Protein AF-A0A1Q7ENC3-F1 (afdb_monomer_lite)

Radius of gyration: 15.77 Å; chains: 1; bounding box: 41×45×53 Å

Structure (mmCIF, N/CA/C/O backbone):
data_AF-A0A1Q7ENC3-F1
#
_entry.id   AF-A0A1Q7ENC3-F1
#
loop_
_atom_site.group_PDB
_atom_site.id
_atom_site.type_symbol
_atom_site.label_atom_id
_atom_site.label_alt_id
_atom_site.label_comp_id
_atom_site.label_asym_id
_atom_site.label_entity_id
_atom_site.label_seq_id
_atom_site.pdbx_PDB_ins_code
_atom_site.Cartn_x
_atom_site.Cartn_y
_atom_site.Cartn_z
_atom_site.occupancy
_atom_site.B_iso_or_equiv
_atom_site.auth_seq_id
_atom_site.auth_comp_id
_atom_site.auth_asym_id
_atom_site.auth_atom_id
_atom_site.pdbx_PDB_model_num
ATOM 1 N N . MET A 1 1 ? -6.955 -28.153 -4.955 1.00 31.92 1 MET A N 1
ATOM 2 C CA . MET A 1 1 ? -7.726 -27.232 -5.812 1.00 31.92 1 MET A CA 1
ATOM 3 C C . MET A 1 1 ? -8.396 -26.244 -4.871 1.00 31.92 1 MET A C 1
ATOM 5 O O . MET A 1 1 ? -9.436 -26.569 -4.318 1.00 31.92 1 MET A O 1
ATOM 9 N N . ALA A 1 2 ? -7.714 -25.143 -4.538 1.00 32.09 2 ALA A N 1
ATOM 10 C CA . ALA A 1 2 ? -8.310 -24.109 -3.693 1.00 32.09 2 ALA A CA 1
ATOM 11 C C . ALA A 1 2 ? -9.467 -23.468 -4.481 1.00 32.09 2 ALA A C 1
ATOM 13 O O . ALA A 1 2 ? -9.313 -23.268 -5.690 1.00 32.09 2 ALA A O 1
ATOM 14 N N . PRO A 1 3 ? -10.639 -23.250 -3.867 1.00 38.59 3 PRO A N 1
ATOM 15 C CA . PRO A 1 3 ? -11.790 -22.732 -4.585 1.00 38.59 3 PRO A CA 1
ATOM 16 C C . PRO A 1 3 ? -11.480 -21.312 -5.065 1.00 38.59 3 PRO A C 1
ATOM 18 O O . PRO A 1 3 ? -10.883 -20.518 -4.344 1.00 38.59 3 PRO A O 1
ATOM 21 N N . ALA A 1 4 ? -11.898 -20.993 -6.288 1.00 37.81 4 ALA A N 1
ATOM 22 C CA . ALA A 1 4 ? -11.696 -19.691 -6.925 1.00 37.81 4 ALA A CA 1
ATOM 23 C C . ALA A 1 4 ? -12.297 -18.497 -6.140 1.00 37.81 4 ALA A C 1
ATOM 25 O O . ALA A 1 4 ? -12.016 -17.350 -6.478 1.00 37.81 4 ALA A O 1
ATOM 26 N N . ASP A 1 5 ? -13.062 -18.757 -5.073 1.00 40.84 5 ASP A N 1
ATOM 27 C CA . ASP A 1 5 ? -13.553 -17.759 -4.115 1.00 40.84 5 ASP A CA 1
ATOM 28 C C . ASP A 1 5 ? -12.445 -17.114 -3.261 1.00 40.84 5 ASP A C 1
ATOM 30 O O . ASP A 1 5 ? -12.633 -16.004 -2.770 1.00 40.84 5 ASP A O 1
ATOM 34 N N . ASP A 1 6 ? -11.275 -17.746 -3.109 1.00 48.06 6 ASP A N 1
ATOM 35 C CA . ASP A 1 6 ? -10.195 -17.227 -2.246 1.00 48.06 6 ASP A CA 1
ATOM 36 C C . ASP A 1 6 ? -9.464 -16.007 -2.849 1.00 48.06 6 ASP A C 1
ATOM 38 O O . ASP A 1 6 ? -8.816 -15.236 -2.143 1.00 48.06 6 ASP A O 1
ATOM 42 N N . LEU A 1 7 ? -9.603 -15.796 -4.165 1.00 49.31 7 LEU A N 1
ATOM 43 C CA . LEU A 1 7 ? -9.051 -14.646 -4.894 1.00 49.31 7 LEU A CA 1
ATOM 44 C C . LEU A 1 7 ? -10.074 -13.519 -5.106 1.00 49.31 7 LEU A C 1
ATOM 46 O O . LEU A 1 7 ? -9.680 -12.402 -5.459 1.00 49.31 7 LEU A O 1
ATOM 50 N N . ALA A 1 8 ? -11.369 -13.779 -4.872 1.00 49.41 8 ALA A N 1
ATOM 51 C CA . ALA A 1 8 ? -12.438 -12.780 -4.912 1.00 49.41 8 ALA A CA 1
ATOM 52 C C . ALA A 1 8 ? -12.426 -11.964 -3.612 1.00 49.41 8 ALA A C 1
ATOM 54 O O . ALA A 1 8 ? -13.310 -12.020 -2.757 1.00 49.41 8 ALA A O 1
ATOM 55 N N . HIS A 1 9 ? -11.340 -11.223 -3.443 1.00 66.62 9 HIS A N 1
ATOM 56 C CA . HIS A 1 9 ? -11.069 -10.427 -2.270 1.00 66.62 9 HIS A CA 1
ATOM 57 C C . HIS A 1 9 ? -12.111 -9.328 -2.110 1.00 66.62 9 HIS A C 1
ATOM 59 O O . HIS A 1 9 ? -12.182 -8.405 -2.927 1.00 66.62 9 HIS A O 1
ATOM 65 N N . ARG A 1 10 ? -12.894 -9.410 -1.029 1.00 85.81 10 ARG A N 1
ATOM 66 C CA . ARG A 1 10 ? -13.875 -8.380 -0.686 1.00 85.81 10 ARG A CA 1
ATOM 67 C C . ARG A 1 10 ? -13.180 -7.016 -0.580 1.00 85.81 10 ARG A C 1
ATOM 69 O O . ARG A 1 10 ? -12.175 -6.928 0.142 1.00 85.81 10 ARG A O 1
ATOM 76 N N . PRO A 1 11 ? -13.676 -5.970 -1.266 1.00 90.69 11 PRO A N 1
ATOM 77 C CA . PRO A 1 11 ? -13.024 -4.664 -1.285 1.00 90.69 11 PRO A CA 1
ATOM 78 C C . PRO A 1 11 ? -12.782 -4.081 0.107 1.00 90.69 11 PRO A C 1
ATOM 80 O O . PRO A 1 11 ? -11.712 -3.553 0.389 1.00 90.69 11 PRO A O 1
ATOM 83 N N . GLU A 1 12 ? -13.726 -4.250 1.027 1.00 90.31 12 GLU A N 1
ATOM 84 C CA . GLU A 1 12 ? -13.616 -3.765 2.400 1.00 90.31 12 GLU A CA 1
ATOM 85 C C . GLU A 1 12 ? -12.558 -4.503 3.238 1.00 90.31 12 GLU A C 1
ATOM 87 O O . GLU A 1 12 ? -12.090 -3.975 4.245 1.00 90.31 12 GLU A O 1
ATOM 92 N N . GLN A 1 13 ? -12.157 -5.708 2.824 1.00 93.69 13 GLN A N 1
ATOM 93 C CA . GLN A 1 13 ? -11.149 -6.520 3.510 1.00 93.69 13 GLN A CA 1
ATOM 94 C C . GLN A 1 13 ? -9.740 -6.348 2.928 1.00 93.69 13 GLN A C 1
ATOM 96 O O . GLN A 1 13 ? -8.798 -6.974 3.420 1.00 93.69 13 GLN A O 1
ATOM 101 N N . THR A 1 14 ? -9.579 -5.506 1.905 1.00 94.06 14 THR A N 1
ATOM 102 C CA . THR A 1 14 ? -8.360 -5.433 1.094 1.00 94.06 14 THR A CA 1
ATOM 103 C C . THR A 1 14 ? -7.917 -3.993 0.905 1.00 94.06 14 THR A C 1
ATOM 105 O O . THR A 1 14 ? -8.626 -3.203 0.293 1.00 94.06 14 THR A O 1
ATOM 108 N N . LEU A 1 15 ? -6.722 -3.656 1.390 1.00 95.19 15 LEU A N 1
ATOM 109 C CA . LEU A 1 15 ? -6.096 -2.365 1.112 1.00 95.19 15 LEU A CA 1
ATOM 110 C C . LEU A 1 15 ? -5.201 -2.479 -0.119 1.00 95.19 15 LEU A C 1
ATOM 112 O O . LEU A 1 15 ? -4.250 -3.260 -0.108 1.00 95.19 15 LEU A O 1
ATOM 116 N N . LEU A 1 16 ? -5.470 -1.680 -1.149 1.00 95.88 16 LEU A N 1
ATOM 117 C CA . LEU A 1 16 ? -4.575 -1.571 -2.296 1.00 95.88 16 LEU A CA 1
ATOM 118 C C . LEU A 1 16 ? -3.478 -0.550 -2.011 1.00 95.88 16 LEU A C 1
ATOM 120 O O . LEU A 1 16 ? -3.747 0.575 -1.585 1.00 95.88 16 LEU A O 1
ATOM 124 N N . ILE A 1 17 ? -2.243 -0.939 -2.294 1.00 96.25 17 ILE A N 1
ATOM 125 C CA . ILE A 1 17 ? -1.063 -0.091 -2.205 1.00 96.25 17 ILE A CA 1
ATOM 126 C C . ILE A 1 17 ? -0.538 0.133 -3.617 1.00 96.25 17 ILE A C 1
ATOM 128 O O . ILE A 1 17 ? -0.182 -0.815 -4.310 1.00 96.25 17 ILE A O 1
ATOM 132 N N . THR A 1 18 ? -0.468 1.389 -4.039 1.00 95.88 18 THR A N 1
ATOM 133 C CA . THR A 1 18 ? 0.284 1.796 -5.229 1.00 95.88 18 THR A CA 1
ATOM 134 C C . THR A 1 18 ? 1.530 2.556 -4.803 1.00 95.88 18 THR A C 1
ATOM 136 O O . THR A 1 18 ? 1.613 3.085 -3.693 1.00 95.88 18 THR A O 1
ATOM 139 N N . GLU A 1 19 ? 2.508 2.651 -5.693 1.00 95.56 19 GLU A N 1
ATOM 140 C CA . GLU A 1 19 ? 3.800 3.245 -5.363 1.00 95.56 19 GLU A CA 1
ATOM 141 C C . GLU A 1 19 ? 4.142 4.395 -6.296 1.00 95.56 19 GLU A C 1
ATOM 143 O O . GLU A 1 19 ? 4.016 4.296 -7.516 1.00 95.56 19 GLU A O 1
ATOM 148 N N . LEU A 1 20 ? 4.648 5.473 -5.704 1.00 94.19 20 LEU A N 1
ATOM 149 C CA . LEU A 1 20 ? 5.333 6.537 -6.413 1.00 94.19 20 LEU A CA 1
ATOM 150 C C . LEU A 1 20 ? 6.819 6.472 -6.050 1.00 94.19 20 LEU A C 1
ATOM 152 O O . LEU A 1 20 ? 7.169 6.556 -4.876 1.00 94.19 20 LEU A O 1
ATOM 156 N N . GLY A 1 21 ? 7.693 6.351 -7.051 1.00 92.00 21 GLY A N 1
ATOM 157 C CA . GLY A 1 21 ? 9.150 6.276 -6.859 1.00 92.00 21 GLY A CA 1
ATOM 158 C C . GLY A 1 21 ? 9.753 4.874 -6.993 1.00 92.00 21 GLY A C 1
ATOM 159 O O . GLY A 1 21 ? 10.974 4.746 -6.949 1.00 92.00 21 GLY A O 1
ATOM 160 N N . ASN A 1 22 ? 8.939 3.836 -7.209 1.00 93.06 22 ASN A N 1
ATOM 161 C CA . ASN A 1 22 ? 9.437 2.516 -7.591 1.00 93.06 22 ASN A CA 1
ATOM 162 C C . ASN A 1 22 ? 9.803 2.510 -9.085 1.00 93.06 22 ASN A C 1
ATOM 164 O O . ASN A 1 22 ? 8.915 2.660 -9.923 1.00 93.06 22 ASN A O 1
ATOM 168 N N . PRO A 1 23 ? 11.084 2.312 -9.449 1.00 90.31 23 PRO A N 1
ATOM 169 C CA . PRO A 1 23 ? 11.529 2.373 -10.841 1.00 90.31 23 PRO A CA 1
ATOM 170 C C . PRO A 1 23 ? 11.018 1.208 -11.701 1.00 90.31 23 PRO A C 1
ATOM 172 O O . PRO A 1 23 ? 11.184 1.236 -12.917 1.00 90.31 23 PRO A O 1
ATOM 175 N N . ARG A 1 24 ? 10.430 0.175 -11.088 1.00 91.06 24 ARG A N 1
ATOM 176 C CA . ARG A 1 24 ? 9.848 -0.983 -11.774 1.00 91.06 24 ARG A CA 1
ATOM 177 C C . ARG A 1 24 ? 8.325 -0.979 -11.801 1.00 91.06 24 ARG A C 1
ATOM 179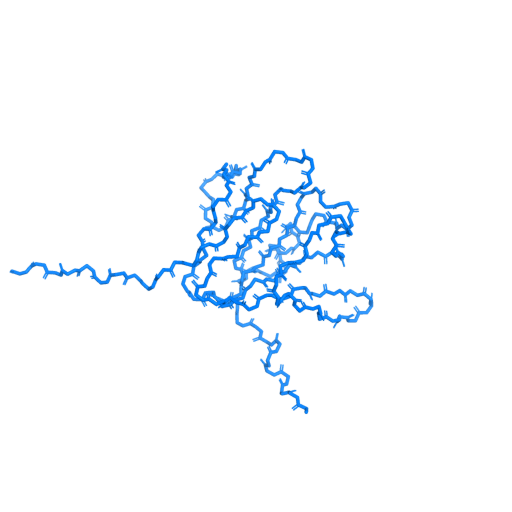 O O . ARG A 1 24 ? 7.741 -2.006 -12.124 1.00 91.06 24 ARG A O 1
ATOM 186 N N . SER A 1 25 ? 7.689 0.133 -11.448 1.00 91.94 25 SER A N 1
ATOM 187 C CA . SER A 1 25 ? 6.237 0.246 -11.488 1.00 91.94 25 SER A CA 1
ATOM 188 C C . SER A 1 25 ? 5.808 1.540 -12.154 1.00 91.94 25 SER A C 1
ATOM 190 O O . SER A 1 25 ? 6.297 2.625 -11.839 1.00 91.94 25 SER A O 1
ATOM 192 N N . TYR A 1 26 ? 4.821 1.432 -13.029 1.00 90.88 26 TYR A N 1
ATOM 193 C CA . TYR A 1 26 ? 4.023 2.555 -13.472 1.00 90.88 26 TYR A CA 1
ATOM 194 C C . TYR A 1 26 ? 3.285 3.194 -12.270 1.00 90.88 26 TYR A C 1
ATOM 196 O O . TYR A 1 26 ? 2.912 2.484 -11.327 1.00 90.88 26 TYR A O 1
ATOM 204 N N . PRO A 1 27 ? 3.066 4.526 -12.256 1.00 91.56 27 PRO A N 1
ATOM 205 C CA . PRO A 1 27 ? 2.288 5.203 -11.216 1.00 91.56 27 PRO A CA 1
ATOM 206 C C . PRO A 1 27 ? 0.791 4.864 -11.331 1.00 91.56 27 PRO A C 1
ATOM 208 O O . PRO A 1 27 ? 0.004 5.561 -11.978 1.00 91.56 27 PRO A O 1
ATOM 211 N N . TRP A 1 28 ? 0.392 3.763 -10.697 1.00 94.50 28 TRP A N 1
ATOM 212 C CA . TRP A 1 28 ? -0.922 3.143 -10.877 1.00 94.50 28 TRP A CA 1
ATOM 213 C C . TRP A 1 28 ? -2.103 3.867 -10.224 1.00 94.50 28 TRP A C 1
ATOM 215 O O . TRP A 1 28 ? -3.240 3.553 -10.576 1.00 94.50 28 TRP A O 1
ATOM 225 N N . LEU A 1 29 ? -1.885 4.838 -9.326 1.00 94.81 29 LEU A N 1
ATOM 226 C CA . LEU A 1 29 ? -2.950 5.410 -8.488 1.00 94.81 29 LEU A CA 1
ATOM 227 C C . LEU A 1 29 ? -4.196 5.817 -9.284 1.00 94.81 29 LEU A C 1
ATOM 229 O O . LEU A 1 29 ? -5.304 5.404 -8.947 1.00 94.81 29 LEU A O 1
ATOM 233 N N . ARG A 1 30 ? -4.030 6.601 -10.357 1.00 93.81 30 ARG A N 1
ATOM 234 C CA . ARG A 1 30 ? -5.169 7.097 -11.149 1.00 93.81 30 ARG A CA 1
ATOM 235 C C . ARG A 1 30 ? -5.993 5.957 -11.753 1.00 93.81 30 ARG A C 1
ATOM 237 O O . ARG A 1 30 ? -7.214 6.056 -11.805 1.00 93.81 30 ARG A O 1
ATOM 244 N N . HIS A 1 31 ? -5.335 4.896 -12.212 1.00 94.06 31 HIS A N 1
ATOM 245 C CA . HIS A 1 31 ? -6.008 3.740 -12.807 1.00 94.06 31 HIS A CA 1
ATOM 246 C C . HIS A 1 31 ? -6.655 2.875 -11.735 1.00 94.06 31 HIS A C 1
ATOM 248 O O . HIS A 1 31 ? -7.803 2.484 -11.902 1.00 94.06 31 HIS A O 1
ATOM 254 N N . ALA A 1 32 ? -5.969 2.637 -10.617 1.00 93.50 32 ALA A N 1
ATOM 255 C CA . ALA A 1 32 ? -6.528 1.891 -9.496 1.00 93.50 32 ALA A CA 1
ATOM 256 C C . ALA A 1 32 ? -7.796 2.577 -8.962 1.00 93.50 32 ALA A C 1
ATOM 258 O O . ALA A 1 32 ? -8.819 1.928 -8.782 1.00 93.50 32 ALA A O 1
ATOM 259 N N . MET A 1 33 ? -7.780 3.905 -8.813 1.00 94.25 33 MET A N 1
ATOM 260 C CA . MET A 1 33 ? -8.965 4.675 -8.418 1.00 94.25 33 MET A CA 1
ATOM 261 C C . MET A 1 33 ? -10.116 4.588 -9.425 1.00 94.25 33 MET A C 1
ATOM 263 O O . MET A 1 33 ? -11.271 4.678 -9.023 1.00 94.25 33 MET A O 1
ATOM 267 N N . PHE A 1 34 ? -9.815 4.461 -10.718 1.00 93.56 34 PHE A N 1
ATOM 268 C CA . PHE A 1 34 ? -10.829 4.405 -11.767 1.00 93.56 34 PHE A CA 1
ATOM 269 C C . PHE A 1 34 ? -11.440 3.005 -11.919 1.00 93.56 34 PHE A C 1
ATOM 271 O O . PHE A 1 34 ? -12.653 2.885 -12.050 1.00 93.56 34 PHE A O 1
ATOM 278 N N . TYR A 1 35 ? -10.614 1.955 -11.896 1.00 92.50 35 TYR A N 1
ATOM 279 C CA . TYR A 1 35 ? -11.050 0.578 -12.151 1.00 92.50 35 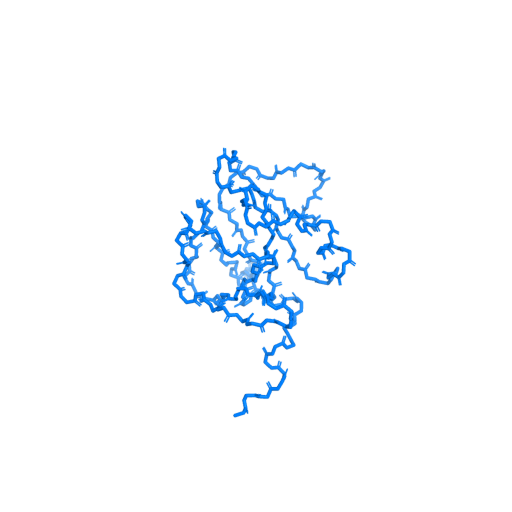TYR A CA 1
ATOM 280 C C . TYR A 1 35 ? -11.443 -0.198 -10.897 1.00 92.50 35 TYR A C 1
ATOM 282 O O . TYR A 1 35 ? -12.182 -1.170 -11.008 1.00 92.50 35 TYR A O 1
ATOM 290 N N . LEU A 1 36 ? -10.943 0.200 -9.725 1.00 92.81 36 LEU A N 1
ATOM 291 C CA . LEU A 1 36 ? -11.177 -0.485 -8.451 1.00 92.81 36 LEU A CA 1
ATOM 292 C C . LEU A 1 36 ? -11.753 0.488 -7.400 1.00 92.81 36 LEU A C 1
ATOM 294 O O . LEU A 1 36 ? -11.219 0.592 -6.288 1.00 92.81 36 LEU A O 1
ATOM 298 N N . PRO A 1 37 ? -12.824 1.239 -7.731 1.00 92.00 37 PRO A N 1
ATOM 299 C CA . PRO A 1 37 ? -13.345 2.317 -6.898 1.00 92.00 37 PRO A CA 1
ATOM 300 C C . PRO A 1 37 ? -14.037 1.837 -5.618 1.00 92.00 37 PRO A C 1
ATOM 302 O O . PRO A 1 37 ? -14.506 2.670 -4.851 1.00 92.00 37 PRO A O 1
ATOM 305 N N . GLU A 1 38 ? -14.110 0.536 -5.334 1.00 92.00 38 GLU A N 1
ATOM 306 C CA . GLU A 1 38 ? -14.644 -0.044 -4.095 1.00 92.00 38 GLU A CA 1
ATOM 307 C C . GLU A 1 38 ? -13.549 -0.314 -3.054 1.00 92.00 38 GLU A C 1
ATOM 309 O O . GLU A 1 38 ? -13.825 -0.283 -1.851 1.00 92.00 38 GLU A O 1
ATOM 314 N N . TYR A 1 39 ? -12.294 -0.451 -3.488 1.00 93.00 39 TYR A N 1
ATOM 315 C CA . TYR A 1 39 ? -11.158 -0.741 -2.617 1.00 93.00 39 TYR A CA 1
ATOM 316 C C . TYR A 1 39 ? -10.595 0.530 -1.962 1.00 93.00 39 TYR A C 1
ATOM 318 O O . TYR A 1 39 ? -10.428 1.551 -2.638 1.00 93.00 39 TYR A O 1
ATOM 326 N N . PRO A 1 40 ? -10.263 0.527 -0.661 1.00 93.44 40 PRO A N 1
ATOM 327 C CA . PRO A 1 40 ? -9.411 1.564 -0.095 1.00 93.44 40 PRO A CA 1
ATOM 328 C C . PRO A 1 40 ? -8.018 1.502 -0.745 1.00 93.44 40 PRO A C 1
ATOM 330 O O . PRO A 1 40 ? -7.403 0.440 -0.812 1.00 93.44 40 PRO A O 1
ATOM 333 N N . ILE A 1 41 ? -7.531 2.647 -1.234 1.00 95.12 41 ILE A N 1
ATOM 334 C CA . ILE A 1 41 ? -6.269 2.757 -1.985 1.00 95.12 41 ILE A CA 1
ATOM 335 C C . ILE A 1 41 ? -5.350 3.741 -1.278 1.00 95.12 41 ILE A C 1
ATOM 337 O O . ILE A 1 41 ? -5.789 4.823 -0.887 1.00 95.12 41 ILE A O 1
ATOM 341 N N . TYR A 1 42 ? -4.086 3.367 -1.122 1.00 95.50 42 TYR A N 1
ATOM 342 C CA . TYR A 1 42 ? -3.027 4.221 -0.602 1.00 95.50 42 TYR A CA 1
ATOM 343 C C . TYR A 1 42 ? -1.896 4.278 -1.626 1.00 95.50 42 TYR A C 1
ATOM 345 O O . TYR A 1 42 ? -1.408 3.244 -2.069 1.00 95.50 42 TYR A O 1
ATOM 353 N N . GLU A 1 43 ? -1.447 5.479 -1.984 1.00 96.38 43 GLU A N 1
ATOM 354 C CA . GLU A 1 43 ? -0.235 5.664 -2.778 1.00 96.38 43 GLU A CA 1
ATOM 355 C C . GLU A 1 43 ? 0.926 6.087 -1.884 1.00 96.38 43 GLU A C 1
ATOM 357 O O . GLU A 1 43 ? 0.910 7.177 -1.303 1.00 96.38 43 GLU A O 1
ATOM 362 N N . LEU A 1 44 ? 1.953 5.246 -1.812 1.00 95.69 44 LEU A N 1
ATOM 363 C CA . LEU A 1 44 ? 3.117 5.441 -0.954 1.00 95.69 44 LEU A CA 1
ATOM 364 C C . LEU A 1 44 ? 4.278 6.011 -1.758 1.00 95.69 44 LEU A C 1
ATOM 366 O O . LEU A 1 44 ? 4.576 5.543 -2.856 1.00 95.69 44 LEU A O 1
ATOM 370 N N . ARG A 1 45 ? 4.949 7.030 -1.215 1.00 94.12 45 ARG A N 1
ATOM 371 C CA . ARG A 1 45 ? 6.240 7.469 -1.753 1.00 94.12 45 ARG A CA 1
ATOM 372 C C . ARG A 1 45 ? 7.332 6.531 -1.275 1.00 94.12 45 ARG A C 1
ATOM 374 O O . ARG A 1 45 ? 7.463 6.326 -0.072 1.00 94.12 45 ARG A O 1
ATOM 381 N N . VAL A 1 46 ? 8.115 6.002 -2.202 1.00 92.81 46 VAL A N 1
ATOM 382 C CA . VAL A 1 46 ? 9.199 5.060 -1.916 1.00 92.81 46 VAL A CA 1
ATOM 383 C C . VAL A 1 46 ? 10.506 5.474 -2.577 1.00 92.81 46 VAL A C 1
ATOM 385 O O . VAL A 1 46 ? 10.561 6.412 -3.378 1.00 92.81 46 VAL A O 1
ATOM 388 N N . GLY A 1 47 ? 11.575 4.754 -2.232 1.00 88.44 47 GLY A N 1
ATOM 389 C CA . GLY A 1 47 ? 12.907 4.997 -2.766 1.00 88.44 47 GLY A CA 1
ATOM 390 C C . GLY A 1 47 ? 13.441 6.364 -2.316 1.00 88.44 47 GLY A C 1
ATOM 391 O O . GLY A 1 47 ? 13.418 6.646 -1.120 1.00 88.44 47 GLY A O 1
ATOM 392 N N . PRO A 1 48 ? 13.930 7.216 -3.235 1.00 87.38 48 PRO A N 1
ATOM 393 C CA . PRO A 1 48 ? 14.552 8.493 -2.884 1.00 87.38 48 PRO A CA 1
ATOM 394 C C . PRO A 1 48 ? 13.546 9.615 -2.577 1.00 87.38 48 PRO A C 1
ATOM 396 O O . PRO A 1 48 ? 13.954 10.736 -2.272 1.00 87.38 48 PRO A O 1
ATOM 399 N N . LEU A 1 49 ? 12.238 9.369 -2.712 1.00 89.31 49 LEU A N 1
ATOM 400 C CA . LEU A 1 49 ? 11.229 10.397 -2.474 1.00 89.31 49 LEU A CA 1
ATOM 401 C C . LEU A 1 49 ? 11.028 10.649 -0.971 1.00 89.31 49 LEU A C 1
ATOM 403 O O . LEU A 1 49 ? 11.054 9.700 -0.189 1.00 89.31 49 LEU A O 1
ATOM 407 N N . PRO A 1 50 ? 10.744 11.901 -0.554 1.00 89.62 50 PRO A N 1
ATOM 408 C CA . PRO A 1 50 ? 10.401 12.189 0.834 1.00 89.62 50 PRO A CA 1
ATOM 409 C C . PRO A 1 50 ? 9.200 11.345 1.293 1.00 89.62 50 PRO A C 1
ATOM 411 O O . PRO A 1 50 ? 8.195 11.325 0.564 1.00 89.62 50 PRO A O 1
ATOM 414 N N . PRO A 1 51 ? 9.267 10.696 2.473 1.00 89.75 51 PRO A N 1
ATOM 415 C CA . PRO A 1 51 ? 8.180 9.872 2.987 1.00 89.75 51 PRO A CA 1
ATOM 416 C C . PRO A 1 51 ? 6.851 10.622 3.056 1.00 89.75 51 PRO A C 1
ATOM 418 O O . PRO A 1 51 ? 6.791 11.811 3.378 1.00 89.75 51 PRO A O 1
ATOM 421 N N . GLY A 1 52 ? 5.776 9.907 2.752 1.00 93.38 52 GLY A N 1
ATOM 422 C CA . GLY A 1 52 ? 4.420 10.421 2.801 1.00 93.38 52 GLY A CA 1
ATOM 423 C C . GLY A 1 52 ? 3.502 9.653 1.866 1.00 93.38 52 GLY A C 1
ATOM 424 O O . GLY A 1 52 ? 3.879 9.249 0.760 1.00 93.38 52 GLY A O 1
ATOM 425 N N . PHE A 1 53 ? 2.261 9.499 2.299 1.00 94.25 53 PHE A N 1
ATOM 426 C CA . PHE A 1 53 ? 1.261 8.725 1.584 1.00 94.25 53 PHE A CA 1
ATOM 427 C C . PHE A 1 53 ? 0.083 9.587 1.153 1.00 94.25 53 PHE A C 1
ATOM 429 O O . PHE A 1 53 ? -0.167 10.665 1.689 1.00 94.25 53 PHE A O 1
ATOM 436 N N . TYR A 1 54 ? -0.645 9.112 0.152 1.00 94.12 54 TYR A N 1
ATOM 437 C CA . TYR A 1 54 ? -1.924 9.679 -0.241 1.00 94.12 54 TYR A CA 1
ATOM 438 C C . TYR A 1 54 ? -3.004 8.614 -0.135 1.00 94.12 54 TYR A C 1
ATOM 440 O O . TYR A 1 54 ? -2.868 7.551 -0.730 1.00 94.12 54 TYR A O 1
ATOM 448 N N . ALA A 1 55 ? -4.071 8.904 0.602 1.00 92.69 55 ALA A N 1
ATOM 449 C CA . ALA A 1 55 ? -5.231 8.031 0.738 1.00 92.69 55 ALA A CA 1
ATOM 450 C C . ALA A 1 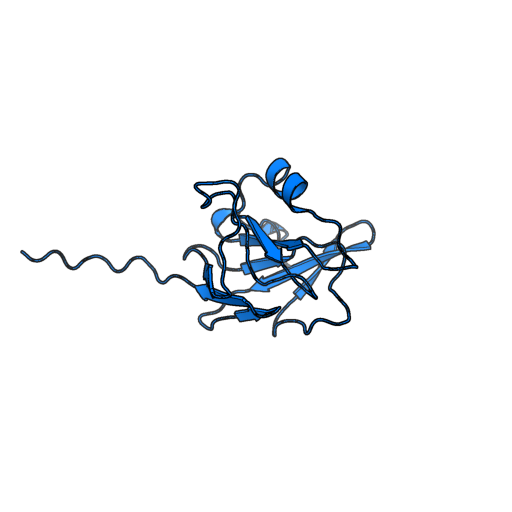55 ? -6.466 8.790 0.226 1.00 92.69 55 ALA A C 1
ATOM 452 O O . ALA A 1 55 ? -7.079 9.525 1.002 1.00 92.69 55 ALA A O 1
ATOM 453 N N . PRO A 1 56 ? -6.846 8.658 -1.061 1.00 88.81 56 PRO A N 1
ATOM 454 C CA . PRO A 1 56 ? -7.845 9.524 -1.694 1.00 88.81 56 PRO A CA 1
ATOM 455 C C . PRO A 1 56 ? -9.189 9.572 -0.960 1.00 88.81 56 PRO A C 1
ATOM 457 O O . PRO A 1 56 ? -9.823 10.617 -0.912 1.00 88.81 56 PRO A O 1
ATOM 460 N N . ARG A 1 57 ? -9.612 8.456 -0.350 1.00 86.00 57 ARG A N 1
ATOM 461 C CA . ARG A 1 57 ? -10.883 8.373 0.394 1.00 86.00 57 ARG A CA 1
ATOM 462 C C . ARG A 1 57 ? -10.880 9.096 1.733 1.00 86.00 57 ARG A C 1
ATOM 464 O O . ARG A 1 57 ? -11.944 9.433 2.235 1.00 86.00 57 ARG A O 1
ATOM 471 N N . LEU A 1 58 ? -9.706 9.261 2.332 1.00 82.31 58 LEU A N 1
ATOM 472 C CA . LEU A 1 58 ? -9.538 9.935 3.620 1.00 82.31 58 LEU A CA 1
ATOM 473 C C . LEU A 1 58 ? -9.085 11.386 3.444 1.00 82.31 58 LEU A C 1
ATOM 475 O O . LEU A 1 58 ? -9.093 12.165 4.394 1.00 82.31 58 LEU A O 1
ATOM 479 N N . ALA A 1 59 ? -8.654 11.743 2.237 1.00 78.88 59 ALA A N 1
ATOM 480 C CA . ALA A 1 59 ? -8.071 13.031 1.950 1.00 78.88 59 ALA A CA 1
ATOM 481 C C . ALA A 1 59 ? -9.151 14.118 1.872 1.00 78.88 59 ALA A C 1
ATOM 483 O O . ALA A 1 59 ? -10.045 14.077 1.031 1.00 78.88 59 ALA A O 1
ATOM 484 N N . THR A 1 60 ? -9.032 15.133 2.726 1.00 75.06 60 THR A N 1
ATOM 485 C CA . THR A 1 60 ? -9.859 16.351 2.671 1.00 75.06 60 THR A CA 1
ATOM 486 C C . THR A 1 60 ? -9.334 17.370 1.655 1.00 75.06 60 THR A C 1
ATOM 488 O O . THR A 1 60 ? -10.052 18.287 1.264 1.00 75.06 60 THR A O 1
ATOM 491 N N . ALA A 1 61 ? -8.090 17.198 1.204 1.00 75.38 61 ALA A N 1
ATOM 492 C CA . ALA A 1 61 ? -7.433 17.989 0.171 1.00 75.38 61 ALA A CA 1
ATOM 493 C C . ALA A 1 61 ? -6.568 17.082 -0.717 1.00 75.38 61 ALA A C 1
ATOM 495 O O . ALA A 1 61 ? -6.195 15.981 -0.321 1.00 75.38 61 ALA A O 1
ATOM 496 N N . MET A 1 62 ? -6.183 17.550 -1.906 1.00 78.38 62 MET A N 1
ATOM 497 C CA . MET A 1 62 ? -5.255 16.832 -2.798 1.00 78.38 62 MET A CA 1
ATOM 498 C C . MET A 1 62 ? -3.790 16.925 -2.324 1.00 78.38 62 MET A C 1
ATOM 500 O O . MET A 1 62 ? -2.879 17.167 -3.113 1.00 78.38 62 MET A O 1
ATOM 504 N N . SER A 1 63 ? -3.555 16.775 -1.022 1.00 81.62 63 SER A N 1
ATOM 505 C CA . SER A 1 63 ? -2.237 16.791 -0.395 1.00 81.62 63 SER A CA 1
ATOM 506 C C . SER A 1 63 ? -1.903 15.423 0.191 1.00 81.62 63 SER A C 1
ATOM 508 O O . SER A 1 63 ? -2.775 14.650 0.582 1.00 81.62 63 SER A O 1
ATOM 510 N N . ARG A 1 64 ? -0.606 15.111 0.233 1.00 87.69 64 ARG A N 1
ATOM 511 C CA . ARG A 1 64 ? -0.110 13.904 0.898 1.00 87.69 64 ARG A CA 1
ATOM 512 C C . ARG A 1 64 ? -0.075 14.111 2.400 1.00 87.69 64 ARG A C 1
ATOM 514 O O . ARG A 1 64 ? 0.349 15.171 2.860 1.00 87.69 64 ARG A O 1
ATOM 521 N N . THR A 1 65 ? -0.437 13.072 3.137 1.00 87.44 65 THR A N 1
ATOM 522 C CA . THR A 1 65 ? -0.220 13.007 4.577 1.00 87.44 65 THR A CA 1
ATOM 523 C C . THR A 1 65 ? 1.270 12.765 4.829 1.00 87.44 65 THR A C 1
ATOM 525 O O . THR A 1 65 ? 1.818 11.776 4.325 1.00 87.44 65 THR A O 1
ATOM 528 N N . PRO A 1 66 ? 1.959 13.661 5.559 1.00 84.69 66 PRO A N 1
ATOM 529 C CA . PRO A 1 66 ? 3.328 13.418 5.986 1.00 84.69 66 PRO A CA 1
ATOM 530 C C . PRO A 1 66 ? 3.357 12.336 7.071 1.00 84.69 66 PRO A C 1
ATOM 532 O O . PRO A 1 66 ? 2.431 12.223 7.871 1.00 84.69 66 PRO A O 1
ATOM 535 N N . GLY A 1 67 ? 4.449 11.577 7.124 1.00 83.38 67 GLY A N 1
ATOM 536 C CA . GLY A 1 67 ? 4.654 10.537 8.129 1.00 83.38 67 GLY A CA 1
ATOM 537 C C . GLY A 1 67 ? 4.743 9.132 7.543 1.00 83.38 67 GLY A C 1
ATOM 538 O O . GLY A 1 67 ? 4.610 8.920 6.337 1.00 83.38 67 GLY A O 1
ATOM 539 N N . ALA A 1 68 ? 5.022 8.193 8.440 1.00 87.75 68 ALA A N 1
ATOM 540 C CA . ALA A 1 68 ? 5.321 6.798 8.138 1.00 87.75 68 ALA A CA 1
ATOM 541 C C . ALA A 1 68 ? 4.305 5.820 8.750 1.00 87.75 68 ALA A C 1
ATOM 543 O O . ALA A 1 68 ? 4.218 4.679 8.312 1.00 87.75 68 ALA A O 1
ATOM 544 N N . GLU A 1 69 ? 3.527 6.240 9.748 1.00 93.38 69 GLU A N 1
ATOM 545 C CA . GLU A 1 69 ? 2.516 5.383 10.366 1.00 93.38 69 GLU A CA 1
ATOM 546 C C . GLU A 1 69 ? 1.212 5.436 9.566 1.00 93.38 69 GLU A C 1
ATOM 548 O O . GLU A 1 69 ? 0.673 6.511 9.290 1.00 93.38 69 GLU A O 1
ATOM 553 N N . ILE A 1 70 ? 0.725 4.265 9.166 1.00 93.62 70 ILE A N 1
ATOM 554 C CA . ILE A 1 70 ? -0.496 4.100 8.386 1.00 93.62 70 ILE A CA 1
ATOM 555 C C . ILE A 1 70 ? -1.473 3.270 9.205 1.00 93.62 70 ILE A C 1
ATOM 557 O O . ILE A 1 70 ? -1.274 2.073 9.415 1.00 93.62 70 ILE A O 1
ATOM 561 N N . HIS A 1 71 ? -2.560 3.914 9.617 1.00 91.81 71 HIS A N 1
ATOM 562 C CA . HIS A 1 71 ? -3.693 3.244 10.234 1.00 91.81 71 HIS A CA 1
ATOM 563 C C . HIS A 1 71 ? -4.495 2.496 9.176 1.00 91.81 71 HIS A C 1
ATOM 565 O O . HIS A 1 71 ? -5.017 3.085 8.223 1.00 91.81 71 HIS A O 1
ATOM 571 N N . VAL A 1 72 ? -4.547 1.180 9.336 1.00 91.81 72 VAL A N 1
ATOM 572 C CA . VAL A 1 72 ? -5.268 0.270 8.460 1.00 91.81 72 VAL A CA 1
ATOM 573 C C . VAL A 1 72 ? -6.648 0.012 9.067 1.00 91.81 72 VAL A C 1
ATOM 575 O O . VAL A 1 72 ? -6.714 -0.496 10.191 1.00 91.81 72 VAL A O 1
ATOM 578 N N . PRO A 1 73 ? -7.747 0.294 8.337 1.00 88.12 73 PRO A N 1
ATOM 579 C CA . PRO A 1 73 ? -9.095 0.102 8.859 1.00 88.12 73 PRO A 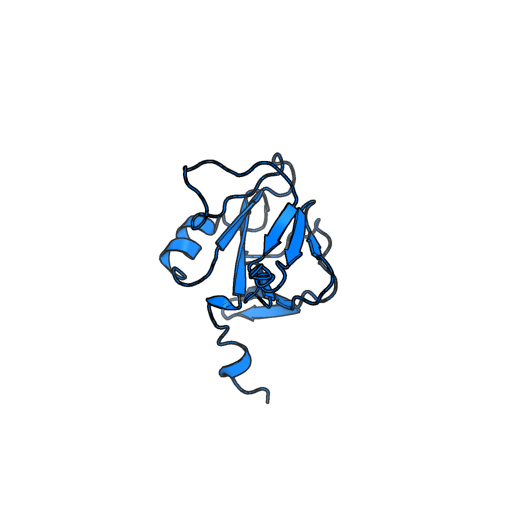CA 1
ATOM 580 C C . PRO A 1 73 ? -9.323 -1.321 9.376 1.00 88.12 73 PRO A C 1
ATOM 582 O O . PRO A 1 73 ? -8.928 -2.292 8.733 1.00 88.12 73 PRO A O 1
ATOM 585 N N . ALA A 1 74 ? -10.027 -1.457 10.502 1.00 88.94 74 ALA A N 1
ATOM 586 C CA . ALA A 1 74 ? -10.241 -2.743 11.175 1.00 88.94 74 ALA A CA 1
ATOM 587 C C . ALA A 1 74 ? -10.748 -3.896 10.271 1.00 88.94 74 ALA A C 1
ATOM 589 O O . ALA A 1 74 ? -10.279 -5.026 10.458 1.00 88.94 74 ALA A O 1
ATOM 590 N N . PRO A 1 75 ? -11.655 -3.670 9.290 1.00 90.31 75 PRO A N 1
ATOM 591 C CA . PRO A 1 75 ? -12.131 -4.729 8.396 1.00 90.31 75 PRO A CA 1
ATOM 592 C C . PRO A 1 75 ? -11.062 -5.279 7.449 1.00 90.31 75 PRO A C 1
ATOM 594 O O . PRO A 1 75 ? -11.208 -6.406 6.977 1.00 90.31 75 PRO A O 1
ATOM 597 N N . VAL A 1 76 ? -9.999 -4.512 7.184 1.00 92.62 76 VAL A N 1
ATOM 598 C CA . VAL A 1 76 ? -8.918 -4.917 6.289 1.00 92.62 76 VAL A CA 1
ATOM 599 C C . VAL A 1 76 ? -8.133 -6.061 6.919 1.00 92.62 76 VAL A C 1
ATOM 601 O O . VAL A 1 76 ? -7.689 -6.003 8.067 1.00 92.62 76 VAL A O 1
ATOM 604 N N . GLN A 1 77 ? -7.955 -7.112 6.127 1.00 92.94 77 GLN A N 1
ATOM 605 C CA . GLN A 1 77 ? -7.275 -8.347 6.502 1.00 92.94 77 GLN A CA 1
ATOM 606 C C . GLN A 1 77 ? -6.053 -8.621 5.634 1.00 92.94 77 GLN A C 1
ATOM 608 O O . GLN A 1 77 ? -5.336 -9.577 5.903 1.00 92.94 77 GLN A O 1
ATOM 613 N N . ARG A 1 78 ? -5.814 -7.825 4.590 1.00 93.88 78 ARG A N 1
ATOM 614 C CA . ARG A 1 78 ? -4.653 -7.980 3.716 1.00 93.88 78 ARG A CA 1
ATOM 615 C C . ARG A 1 78 ? -4.264 -6.672 3.044 1.00 93.88 78 ARG A C 1
ATOM 617 O O . ARG A 1 78 ? -5.118 -5.826 2.767 1.00 93.88 78 ARG A O 1
ATOM 624 N N . LEU A 1 79 ? -2.975 -6.550 2.768 1.00 96.06 79 LEU A N 1
ATOM 625 C CA . LEU A 1 79 ? -2.409 -5.529 1.898 1.00 96.06 79 LEU A CA 1
ATOM 626 C C . LEU A 1 79 ? -2.147 -6.157 0.534 1.00 96.06 79 LEU A C 1
ATOM 628 O O . LEU A 1 79 ? -1.671 -7.288 0.460 1.00 96.06 79 LEU A O 1
ATOM 632 N N . VAL A 1 80 ? -2.450 -5.434 -0.536 1.00 95.69 80 VAL A N 1
ATOM 633 C CA . VAL A 1 80 ? -2.156 -5.866 -1.902 1.00 95.69 80 VAL A CA 1
ATOM 634 C C . VAL A 1 80 ? -1.401 -4.758 -2.607 1.00 95.69 80 VAL A C 1
ATOM 636 O O . VAL A 1 80 ? -1.946 -3.676 -2.824 1.00 95.69 80 VAL A O 1
ATOM 639 N N . TRP A 1 81 ? -0.157 -5.024 -2.987 1.00 95.62 81 TRP A N 1
ATOM 640 C CA . TRP A 1 81 ? 0.600 -4.106 -3.825 1.00 95.62 81 TRP A CA 1
ATOM 641 C C . TRP A 1 81 ? 0.174 -4.268 -5.277 1.00 95.62 81 TRP A C 1
ATOM 643 O O . TRP A 1 81 ? 0.340 -5.326 -5.888 1.00 95.62 81 TRP A O 1
ATOM 653 N N . PHE A 1 82 ? -0.365 -3.182 -5.814 1.00 93.69 82 PHE A N 1
ATOM 654 C CA . PHE A 1 82 ? -0.755 -3.031 -7.202 1.00 93.69 82 PHE A CA 1
ATOM 655 C C . PHE A 1 82 ? 0.363 -2.285 -7.943 1.00 93.69 82 PHE A C 1
ATOM 657 O O . PHE A 1 82 ? 0.319 -1.068 -8.142 1.00 93.69 82 PHE A O 1
ATOM 664 N N . VAL A 1 83 ? 1.412 -3.040 -8.269 1.00 93.06 83 VAL A N 1
ATOM 665 C CA . VAL A 1 83 ? 2.644 -2.590 -8.930 1.00 93.06 83 VAL A CA 1
ATOM 666 C C . VAL A 1 83 ? 3.001 -3.562 -10.048 1.00 93.06 83 VAL A C 1
ATOM 668 O O . VAL A 1 83 ? 2.637 -4.732 -9.967 1.00 93.06 83 VAL A O 1
ATOM 671 N N . ASP A 1 84 ? 3.731 -3.114 -11.072 1.00 91.19 84 ASP A N 1
ATOM 672 C CA . ASP A 1 84 ? 4.112 -4.018 -12.172 1.00 91.19 84 ASP A CA 1
ATOM 673 C C . ASP A 1 84 ? 5.084 -5.094 -11.688 1.00 91.19 84 ASP A C 1
ATOM 675 O O . ASP A 1 84 ? 4.868 -6.288 -11.899 1.00 91.19 84 ASP A O 1
ATOM 679 N N . HIS A 1 85 ? 6.130 -4.673 -10.971 1.00 90.06 85 HIS A N 1
ATOM 680 C CA . HIS A 1 85 ? 7.078 -5.577 -10.340 1.00 90.06 85 HIS A CA 1
ATOM 681 C C . HIS A 1 85 ? 7.555 -5.053 -8.989 1.00 90.06 85 HIS A C 1
ATOM 683 O O . HIS A 1 85 ? 7.731 -3.847 -8.778 1.00 90.06 85 HIS A O 1
ATOM 689 N N . TRP A 1 86 ? 7.854 -5.991 -8.090 1.00 90.69 86 TRP A N 1
ATOM 690 C CA . TRP A 1 86 ? 8.525 -5.676 -6.841 1.00 90.69 86 TRP A CA 1
ATOM 691 C C . TRP A 1 86 ? 9.896 -5.046 -7.112 1.00 90.69 86 TRP A C 1
ATOM 693 O O . TRP A 1 86 ? 10.668 -5.507 -7.965 1.00 90.69 86 TRP A O 1
ATOM 703 N N . SER A 1 87 ? 10.212 -3.990 -6.366 1.00 85.62 87 SER A N 1
ATOM 704 C CA . SER A 1 87 ? 11.513 -3.330 -6.447 1.00 85.62 87 SER A CA 1
ATOM 705 C C . SER A 1 87 ? 12.630 -4.294 -6.001 1.00 85.62 87 SER A C 1
ATOM 707 O O . SER A 1 87 ? 12.558 -4.851 -4.907 1.00 85.62 87 SER A O 1
ATOM 709 N N . PRO A 1 88 ? 13.700 -4.489 -6.796 1.00 80.12 88 PRO A N 1
ATOM 710 C CA . PRO A 1 88 ? 14.770 -5.446 -6.487 1.00 80.12 88 PRO A CA 1
ATOM 711 C C . PRO A 1 88 ? 15.661 -4.993 -5.327 1.00 80.12 88 PRO A C 1
ATOM 713 O O . PRO A 1 88 ? 16.405 -5.794 -4.776 1.00 80.12 88 PRO A O 1
ATOM 716 N N . VAL A 1 89 ? 15.620 -3.704 -4.992 1.00 82.50 89 VAL A N 1
ATOM 717 C CA . VAL A 1 89 ? 16.412 -3.092 -3.917 1.00 82.50 89 VAL A CA 1
ATOM 718 C C . VAL A 1 89 ? 15.609 -2.953 -2.623 1.00 82.50 89 VAL A C 1
ATOM 720 O O . VAL A 1 89 ? 16.085 -2.356 -1.662 1.00 82.50 89 VAL A O 1
ATOM 723 N N . SER A 1 90 ? 14.377 -3.463 -2.604 1.00 83.94 90 SER A N 1
ATOM 724 C CA . SER A 1 90 ? 13.465 -3.374 -1.470 1.00 83.94 90 SER A CA 1
ATOM 725 C C . SER A 1 90 ? 13.263 -4.753 -0.859 1.00 83.94 90 SER A C 1
ATOM 727 O O . SER A 1 90 ? 12.870 -5.697 -1.547 1.00 83.94 90 SER A O 1
ATOM 729 N N . GLU A 1 91 ? 13.494 -4.860 0.446 1.00 86.31 91 GLU A N 1
ATOM 730 C CA . GLU A 1 91 ? 13.215 -6.083 1.192 1.00 86.31 91 GLU A CA 1
ATOM 731 C C . GLU A 1 91 ? 11.712 -6.402 1.156 1.00 86.31 91 GLU A C 1
ATOM 733 O O . GLU A 1 91 ? 10.864 -5.513 1.294 1.00 86.31 91 GLU A O 1
ATOM 738 N N . ARG A 1 92 ? 11.381 -7.676 0.922 1.00 89.00 92 ARG A N 1
ATOM 739 C CA . ARG A 1 92 ? 9.996 -8.156 0.931 1.00 89.00 92 ARG A CA 1
ATOM 740 C C . ARG A 1 92 ? 9.541 -8.340 2.383 1.00 89.00 92 ARG A C 1
ATOM 742 O O . ARG A 1 92 ? 10.256 -8.999 3.137 1.00 89.00 92 ARG A O 1
ATOM 749 N N . PRO A 1 93 ? 8.364 -7.824 2.780 1.00 90.81 93 PRO A N 1
ATOM 750 C CA . PRO A 1 93 ? 7.778 -8.148 4.072 1.00 90.81 93 PRO A CA 1
ATOM 751 C C . PRO A 1 93 ? 7.656 -9.662 4.257 1.00 90.81 93 PRO A C 1
ATOM 753 O O . PRO A 1 93 ? 7.353 -10.397 3.313 1.00 90.81 93 PRO A O 1
ATOM 756 N N . VAL A 1 94 ? 7.867 -10.130 5.486 1.00 89.44 94 VAL A N 1
ATOM 757 C CA . VAL A 1 94 ? 7.700 -11.548 5.825 1.00 89.44 94 VAL A CA 1
ATOM 758 C C . VAL A 1 94 ? 6.255 -11.968 5.556 1.00 89.44 94 VAL A C 1
ATOM 760 O O . VAL A 1 94 ? 5.327 -11.324 6.038 1.00 89.44 94 VAL A O 1
ATOM 763 N N . GLY A 1 95 ? 6.075 -13.055 4.803 1.00 90.25 95 GLY A N 1
ATOM 764 C CA . GLY A 1 95 ? 4.755 -13.565 4.423 1.00 90.25 95 GLY A CA 1
ATOM 765 C C . GLY A 1 95 ? 4.143 -12.902 3.186 1.00 90.25 95 GLY A C 1
ATOM 766 O O . GLY A 1 95 ? 2.981 -13.161 2.896 1.00 90.25 95 GLY A O 1
ATOM 767 N N . LEU A 1 96 ? 4.891 -12.058 2.463 1.00 93.31 96 LEU A N 1
ATOM 768 C CA . LEU A 1 96 ? 4.445 -11.526 1.177 1.00 93.31 96 LEU A CA 1
ATOM 769 C C . LEU A 1 96 ? 4.375 -12.656 0.142 1.00 93.31 96 LEU A C 1
ATOM 771 O O . LEU A 1 96 ? 5.396 -13.232 -0.240 1.00 93.31 96 LEU A O 1
ATOM 775 N N . GLU A 1 97 ? 3.171 -12.927 -0.333 1.00 93.00 97 GLU A N 1
ATOM 776 C CA . GLU A 1 97 ? 2.884 -13.891 -1.384 1.00 93.00 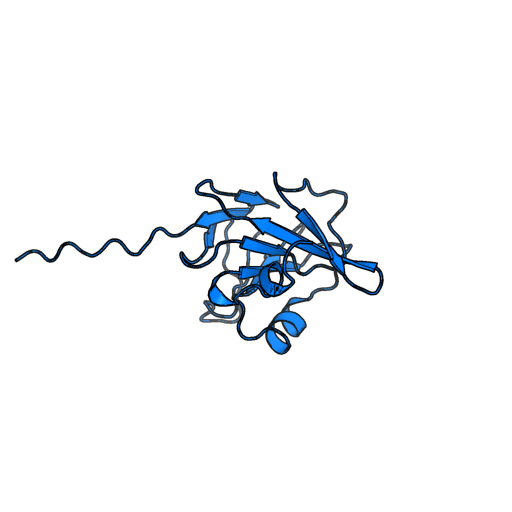97 GLU A CA 1
ATOM 777 C C . GLU A 1 97 ? 2.894 -13.197 -2.744 1.00 93.00 97 GLU A C 1
ATOM 779 O O . GLU A 1 97 ? 2.337 -12.113 -2.913 1.00 93.00 97 GLU A O 1
ATOM 784 N N . GLU A 1 98 ? 3.526 -13.828 -3.728 1.00 92.38 98 GLU A N 1
ATOM 785 C CA . GLU A 1 98 ? 3.518 -13.374 -5.115 1.00 92.38 98 GLU A CA 1
ATOM 786 C C . GLU A 1 98 ? 2.529 -14.236 -5.903 1.00 92.38 98 GLU A C 1
ATOM 788 O O . GLU A 1 98 ? 2.706 -15.446 -6.030 1.00 92.38 98 GLU A O 1
ATOM 793 N N . VAL A 1 99 ? 1.464 -13.608 -6.395 1.00 89.81 99 VAL A N 1
ATOM 794 C CA . VAL A 1 99 ? 0.392 -14.253 -7.151 1.00 89.81 99 VAL A CA 1
ATOM 795 C C . VAL A 1 99 ? 0.536 -13.867 -8.614 1.00 89.81 99 VAL A C 1
ATOM 797 O O . VAL A 1 99 ? 0.327 -12.709 -8.982 1.00 89.81 99 VAL A O 1
ATOM 800 N N . GLU A 1 100 ? 0.875 -14.836 -9.457 1.00 86.81 100 GLU A N 1
ATOM 801 C CA . GLU A 1 100 ? 0.970 -14.617 -10.897 1.00 86.81 100 GLU A CA 1
ATOM 802 C C . GLU A 1 100 ? -0.404 -14.305 -11.506 1.00 86.81 100 GLU A C 1
ATOM 804 O O . GLU A 1 100 ? -1.414 -14.963 -11.248 1.00 86.81 100 GLU A O 1
ATOM 809 N N . LEU A 1 101 ? -0.422 -13.292 -12.363 1.00 82.00 101 LEU A N 1
ATOM 810 C CA . LEU A 1 101 ? -1.540 -12.908 -13.204 1.00 82.00 101 LEU A CA 1
ATOM 811 C C . LEU A 1 101 ? -1.212 -13.193 -14.677 1.00 82.00 101 LEU A C 1
ATOM 813 O O . LEU A 1 101 ? -0.044 -13.210 -15.081 1.00 82.00 101 LEU A O 1
ATOM 817 N N . PRO A 1 102 ? -2.241 -13.317 -15.537 1.00 83.25 102 PRO A N 1
ATOM 818 C CA . PRO A 1 102 ? -2.035 -13.411 -16.973 1.00 83.25 102 PRO A CA 1
ATOM 819 C C . PRO A 1 102 ? -1.160 -12.277 -17.520 1.00 83.25 102 PRO A C 1
ATOM 821 O O . PRO A 1 102 ? -1.267 -11.118 -17.088 1.00 83.25 102 PRO A O 1
ATOM 824 N N . TYR A 1 103 ? -0.374 -12.623 -18.542 1.00 83.44 103 TYR A N 1
ATOM 825 C CA . TYR A 1 103 ? 0.544 -11.732 -19.261 1.00 83.44 103 TYR A CA 1
ATOM 826 C C . TYR A 1 103 ? 1.771 -11.283 -18.450 1.00 83.44 103 TYR A C 1
ATOM 828 O O . TYR A 1 103 ? 2.252 -10.169 -18.636 1.00 83.44 103 TYR A O 1
ATOM 836 N N . GLY A 1 104 ? 2.285 -12.147 -17.566 1.00 80.19 104 GLY A N 1
ATOM 837 C CA . GLY A 1 104 ? 3.547 -11.912 -16.847 1.00 80.19 104 GLY A CA 1
ATOM 838 C C . GLY A 1 104 ? 3.467 -10.813 -15.786 1.00 80.19 104 GLY A C 1
ATOM 839 O O . GLY A 1 104 ? 4.471 -10.176 -15.479 1.00 80.19 104 GLY A O 1
ATOM 840 N N . ARG A 1 105 ? 2.264 -10.560 -15.266 1.00 81.56 105 ARG A N 1
ATOM 841 C CA . ARG A 1 105 ? 2.013 -9.602 -14.183 1.00 81.56 105 ARG A CA 1
ATOM 842 C C . ARG A 1 105 ? 1.942 -10.352 -12.860 1.00 81.56 105 ARG A C 1
ATOM 844 O O . ARG A 1 105 ? 1.619 -11.534 -12.859 1.00 81.56 105 ARG A O 1
ATOM 851 N N . CYS A 1 106 ? 2.163 -9.662 -11.749 1.00 86.75 106 CYS A N 1
ATOM 852 C CA . CYS A 1 106 ? 2.011 -10.245 -10.417 1.00 86.75 106 CYS A CA 1
ATOM 853 C C . CYS A 1 106 ? 1.182 -9.320 -9.521 1.00 86.75 106 CYS A C 1
ATOM 855 O O . CYS A 1 106 ? 1.260 -8.100 -9.643 1.00 86.75 106 CYS A O 1
ATOM 857 N N . LEU A 1 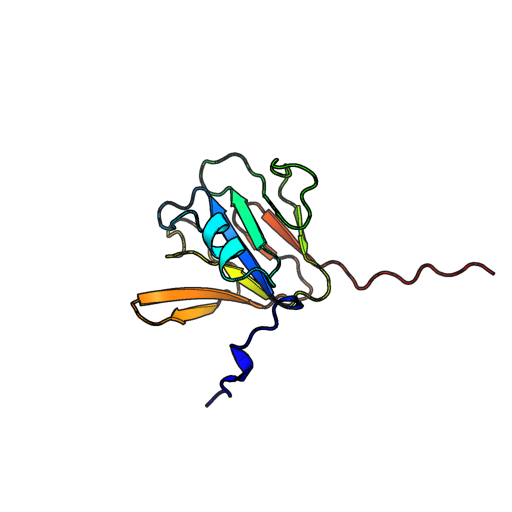107 ? 0.418 -9.899 -8.598 1.00 89.19 107 LEU A N 1
ATOM 858 C CA . LEU A 1 107 ? -0.055 -9.210 -7.399 1.00 89.19 107 LEU A CA 1
ATOM 859 C C . LEU A 1 107 ? 0.789 -9.664 -6.222 1.00 89.19 107 LEU A C 1
ATOM 861 O O . LEU A 1 107 ? 1.080 -10.851 -6.096 1.00 89.19 107 LEU A O 1
ATOM 865 N N . TYR A 1 108 ? 1.135 -8.736 -5.338 1.00 94.19 108 TYR A N 1
ATOM 866 C CA . TYR A 1 108 ? 1.833 -9.085 -4.107 1.00 94.19 108 TYR A CA 1
ATOM 867 C C . TYR A 1 108 ? 0.876 -8.914 -2.943 1.00 94.19 108 TYR A C 1
ATOM 869 O O . TYR A 1 108 ? 0.422 -7.804 -2.667 1.00 94.19 108 TYR A O 1
ATOM 877 N N . VAL A 1 109 ? 0.534 -10.021 -2.300 1.00 94.69 109 VAL A N 1
ATOM 878 C CA . VAL A 1 109 ? -0.502 -10.091 -1.276 1.00 94.69 109 VAL A CA 1
ATOM 879 C C . VAL A 1 109 ? 0.156 -10.388 0.058 1.00 94.69 109 VAL A C 1
ATOM 881 O O . VAL A 1 109 ? 0.934 -11.324 0.184 1.00 94.69 109 VAL A O 1
ATOM 884 N N . LEU A 1 110 ? -0.161 -9.590 1.068 1.00 95.19 110 LEU A N 1
ATOM 885 C CA . LEU A 1 110 ? 0.285 -9.819 2.432 1.00 95.19 110 LEU A CA 1
ATOM 886 C C . LEU A 1 110 ? -0.928 -9.947 3.351 1.00 95.19 110 LEU A C 1
ATOM 888 O O . LEU A 1 110 ? -1.590 -8.937 3.625 1.00 95.19 110 LEU A O 1
ATOM 892 N N . PRO A 1 111 ? -1.223 -11.154 3.856 1.00 93.31 111 PRO A N 1
ATOM 893 C CA . PRO A 1 111 ? -2.187 -11.334 4.930 1.00 93.31 111 PRO A CA 1
ATOM 894 C C . PRO A 1 111 ? -1.772 -10.531 6.169 1.00 93.31 111 PRO A C 1
ATOM 896 O O . PRO A 1 111 ? -0.625 -10.578 6.612 1.00 93.31 111 PRO A O 1
ATOM 899 N N . LEU A 1 112 ? -2.711 -9.789 6.749 1.00 91.19 112 LEU A N 1
ATOM 900 C CA . LEU A 1 112 ? -2.476 -8.996 7.947 1.00 91.19 112 LEU A CA 1
ATOM 901 C C . LEU A 1 112 ? -2.830 -9.779 9.208 1.00 91.19 112 LEU A C 1
ATOM 903 O O . LEU A 1 112 ? -3.993 -10.080 9.488 1.00 91.19 112 LEU A O 1
ATOM 907 N N . GLY A 1 113 ? -1.802 -10.026 10.014 1.00 86.31 113 GLY A N 1
ATOM 908 C CA . GLY A 1 113 ? -1.928 -10.530 11.374 1.00 86.31 113 GLY A CA 1
ATOM 909 C C . GLY A 1 113 ? -2.228 -9.431 12.407 1.00 86.31 113 GLY A C 1
ATOM 910 O O . GLY A 1 113 ? -2.630 -8.317 12.058 1.00 86.31 113 GLY A O 1
ATOM 911 N N . PRO A 1 114 ? -2.044 -9.736 13.703 1.00 82.62 114 PRO A N 1
ATOM 912 C CA . PRO A 1 114 ? -2.155 -8.756 14.786 1.00 82.62 114 PRO A CA 1
ATOM 913 C C . PRO A 1 114 ? -0.914 -7.859 14.913 1.00 82.62 114 PRO A C 1
ATOM 915 O O . PRO A 1 114 ? -0.972 -6.816 15.558 1.00 82.62 114 PRO A O 1
ATOM 918 N N . THR A 1 115 ? 0.218 -8.271 14.341 1.00 88.88 115 THR A N 1
ATOM 919 C CA . THR A 1 115 ? 1.480 -7.534 14.408 1.00 88.88 115 THR A CA 1
ATOM 920 C C . THR A 1 115 ? 1.523 -6.432 13.352 1.00 88.88 115 THR A C 1
ATOM 922 O O . THR A 1 115 ? 1.127 -6.686 12.211 1.00 88.88 115 THR A O 1
ATOM 925 N N . PRO A 1 116 ? 2.046 -5.238 13.686 1.00 92.12 116 PRO A N 1
ATOM 926 C CA . PRO A 1 116 ? 2.329 -4.219 12.688 1.00 92.12 116 PRO A CA 1
ATOM 927 C C . PRO A 1 116 ? 3.265 -4.744 11.599 1.00 92.12 116 PRO A C 1
ATOM 929 O O . PRO A 1 116 ? 4.165 -5.542 11.870 1.00 92.12 116 PRO A O 1
ATOM 932 N N . VAL A 1 117 ? 3.054 -4.275 10.375 1.00 93.44 117 VAL A N 1
ATOM 933 C CA . VAL A 1 117 ? 3.904 -4.600 9.225 1.00 93.44 117 VAL A CA 1
ATOM 934 C C . VAL A 1 117 ? 4.740 -3.381 8.886 1.00 93.44 117 VAL A C 1
ATOM 936 O O . VAL A 1 117 ? 4.192 -2.292 8.740 1.00 93.44 117 VAL A O 1
ATOM 939 N N . THR A 1 118 ? 6.043 -3.563 8.698 1.00 92.94 118 THR A N 1
ATOM 940 C CA . THR A 1 118 ? 6.934 -2.491 8.244 1.00 92.94 118 THR A CA 1
ATOM 941 C C . THR A 1 118 ? 7.328 -2.711 6.791 1.00 92.94 118 THR A C 1
ATOM 943 O O . THR A 1 118 ? 7.726 -3.811 6.413 1.00 92.94 118 THR A O 1
ATOM 946 N N . TRP A 1 119 ? 7.242 -1.665 5.973 1.00 91.81 119 TRP A N 1
ATOM 947 C CA . TRP A 1 119 ? 7.672 -1.702 4.579 1.00 91.81 119 TRP A CA 1
ATOM 948 C C . TRP A 1 119 ? 8.022 -0.307 4.057 1.00 91.81 119 TRP A C 1
ATOM 950 O O . TRP A 1 119 ? 7.287 0.644 4.293 1.00 91.81 119 TRP A O 1
ATOM 960 N N . ALA A 1 120 ? 9.142 -0.185 3.336 1.00 89.38 120 ALA A N 1
ATOM 961 C CA . ALA A 1 120 ? 9.631 1.067 2.737 1.00 89.38 120 ALA A CA 1
ATOM 962 C C . ALA A 1 120 ? 9.652 2.277 3.699 1.00 89.38 120 ALA A C 1
ATOM 964 O O . ALA A 1 120 ? 9.405 3.412 3.297 1.00 89.38 120 ALA A O 1
ATOM 965 N N . GLY A 1 121 ? 9.940 2.025 4.979 1.00 90.00 121 GLY A N 1
ATOM 966 C CA . GLY A 1 121 ? 9.937 3.044 6.029 1.00 90.00 121 GLY A CA 1
ATOM 967 C C . GLY A 1 121 ? 8.555 3.385 6.592 1.00 90.00 121 GLY A C 1
ATOM 968 O O . GLY A 1 121 ? 8.494 4.201 7.501 1.00 90.00 121 GLY A O 1
ATOM 969 N N . TYR A 1 122 ? 7.480 2.760 6.104 1.00 94.19 122 TYR A N 1
ATOM 970 C CA . TYR A 1 122 ? 6.131 2.852 6.659 1.00 94.19 122 TYR A CA 1
ATOM 971 C C . TYR A 1 122 ? 5.852 1.718 7.641 1.00 94.19 122 TYR A C 1
ATOM 973 O O . TYR A 1 122 ? 6.325 0.599 7.449 1.00 94.19 122 TYR A O 1
ATOM 981 N N . THR A 1 123 ? 5.015 1.995 8.636 1.00 95.06 123 THR A N 1
ATOM 982 C CA . THR A 1 123 ? 4.488 1.010 9.581 1.00 95.06 123 THR A CA 1
ATOM 983 C C . THR A 1 123 ? 2.971 0.974 9.457 1.00 95.06 123 THR A C 1
ATOM 985 O O . THR A 1 123 ? 2.291 1.954 9.752 1.00 95.06 123 THR A O 1
ATOM 988 N N . PHE A 1 124 ? 2.434 -0.162 9.028 1.00 94.56 124 PHE A N 1
ATOM 989 C CA . PHE A 1 124 ? 1.003 -0.417 8.947 1.00 94.56 124 PHE A CA 1
ATOM 990 C C . PHE A 1 124 ? 0.512 -0.956 10.285 1.00 94.56 124 PHE A C 1
ATOM 992 O O . PHE A 1 124 ? 0.877 -2.061 10.694 1.00 94.56 124 PHE A O 1
ATOM 999 N N . VAL A 1 125 ? -0.327 -0.176 10.957 1.00 93.56 125 VAL A N 1
ATOM 1000 C CA . VAL A 1 125 ? -0.921 -0.519 12.248 1.00 93.56 125 VAL A CA 1
ATOM 1001 C C . VAL A 1 125 ? -2.401 -0.778 12.027 1.00 93.56 125 VAL A C 1
ATOM 1003 O O . VAL A 1 125 ? -3.112 0.069 11.493 1.00 93.56 125 VAL A O 1
ATOM 1006 N N . ARG A 1 126 ? -2.883 -1.959 12.418 1.00 88.88 126 ARG A N 1
ATOM 1007 C CA . ARG A 1 126 ? -4.315 -2.249 12.347 1.00 88.88 126 ARG A CA 1
ATOM 1008 C C . ARG A 1 126 ? -5.058 -1.467 13.412 1.00 88.88 126 ARG A C 1
ATOM 1010 O O . ARG A 1 126 ? -4.722 -1.547 14.595 1.00 88.88 126 ARG A O 1
ATOM 1017 N N . ASP A 1 127 ? -6.127 -0.808 13.000 1.00 85.81 127 ASP A N 1
ATOM 1018 C CA . ASP A 1 127 ? -7.082 -0.269 13.946 1.00 85.81 127 ASP A CA 1
ATOM 1019 C C . ASP A 1 127 ? -7.787 -1.429 14.655 1.00 85.81 127 ASP A C 1
ATOM 1021 O O . ASP A 1 127 ? -8.263 -2.386 14.034 1.00 85.81 127 ASP A O 1
ATOM 1025 N N . GLY A 1 128 ? -7.848 -1.355 15.985 1.00 69.12 128 GLY A N 1
ATOM 1026 C CA . GLY A 1 128 ? -8.690 -2.259 16.759 1.00 69.12 128 GLY A CA 1
ATOM 1027 C C . GLY A 1 128 ? -10.172 -2.059 16.411 1.00 69.12 128 GLY A C 1
ATOM 1028 O O . GLY A 1 128 ? -10.546 -1.016 15.865 1.00 69.12 128 GLY A O 1
ATOM 1029 N N . PRO A 1 129 ? -11.058 -3.014 16.757 1.00 59.28 129 PRO A N 1
ATOM 1030 C CA . PRO A 1 129 ? -12.488 -2.738 16.719 1.00 59.28 129 PRO A CA 1
ATOM 1031 C C . PRO A 1 129 ? -12.761 -1.471 17.544 1.00 59.28 129 PRO A C 1
ATOM 1033 O O . PRO A 1 129 ? -12.108 -1.281 18.579 1.00 59.28 129 PRO A O 1
ATOM 1036 N N . PRO A 1 130 ? -13.697 -0.599 17.121 1.00 53.88 130 PRO A N 1
ATOM 1037 C CA . PRO A 1 130 ? -14.007 0.608 17.871 1.00 53.88 130 PRO A CA 1
ATOM 1038 C C . PRO A 1 130 ? -14.293 0.207 19.317 1.00 53.88 130 PRO A C 1
ATOM 1040 O O . PRO A 1 130 ? -15.207 -0.579 19.585 1.00 53.88 130 PRO A O 1
ATOM 1043 N N . ARG A 1 131 ? -13.473 0.693 20.261 1.00 54.03 131 ARG A N 1
ATOM 1044 C CA . ARG A 1 131 ? -13.748 0.511 21.688 1.00 54.03 131 ARG A CA 1
ATOM 1045 C C . ARG A 1 131 ? -15.134 1.094 21.914 1.00 54.03 131 ARG A C 1
ATOM 1047 O O . ARG A 1 131 ? -15.305 2.302 21.773 1.00 54.03 131 ARG A O 1
ATOM 1054 N N . ARG A 1 132 ? -16.129 0.251 22.226 1.00 57.28 132 ARG A N 1
ATOM 1055 C CA . ARG A 1 132 ? -17.434 0.742 22.682 1.00 57.28 132 ARG A CA 1
ATOM 1056 C C . ARG A 1 132 ? -17.143 1.716 23.816 1.00 57.28 132 ARG A C 1
ATOM 1058 O O . ARG A 1 132 ? -16.584 1.306 24.836 1.00 57.28 132 ARG A O 1
ATOM 1065 N N . ALA A 1 133 ? -17.460 2.993 23.611 1.00 54.62 133 ALA A N 1
ATOM 1066 C CA . ALA A 1 133 ? -17.434 3.963 24.687 1.00 54.62 133 ALA A CA 1
ATOM 1067 C C . ALA A 1 133 ? -18.288 3.371 25.809 1.00 54.62 133 ALA A C 1
ATOM 1069 O O . ALA A 1 133 ? -19.445 3.002 25.594 1.00 54.62 133 ALA A O 1
ATOM 1070 N N . ARG A 1 134 ? -17.680 3.172 26.977 1.00 45.50 134 ARG A N 1
ATOM 1071 C CA . ARG A 1 134 ? -18.408 2.759 28.170 1.00 45.50 134 ARG A CA 1
ATOM 1072 C C . ARG A 1 134 ? -19.384 3.901 28.447 1.00 45.50 134 ARG A C 1
ATOM 1074 O O . ARG A 1 134 ? -18.949 4.976 28.847 1.00 45.50 134 ARG A O 1
ATOM 1081 N N . ALA A 1 135 ? -20.664 3.701 28.143 1.00 45.06 135 ALA A N 1
ATOM 1082 C CA . ALA A 1 135 ? -21.704 4.630 28.548 1.00 45.06 135 ALA A CA 1
ATOM 1083 C C . ALA A 1 135 ? -21.671 4.680 30.079 1.00 45.06 135 ALA A C 1
ATOM 1085 O O . ALA A 1 135 ? -21.921 3.671 30.739 1.00 45.06 135 ALA A O 1
ATOM 1086 N N . ALA A 1 136 ? -21.252 5.819 30.623 1.00 44.94 136 ALA A N 1
ATOM 1087 C CA . ALA A 1 136 ? -21.460 6.127 32.023 1.00 44.94 136 ALA A CA 1
ATOM 1088 C C . ALA A 1 136 ? -22.954 6.432 32.185 1.00 44.94 136 ALA A C 1
ATOM 1090 O O . ALA A 1 136 ? -23.465 7.338 31.525 1.00 44.94 136 ALA A O 1
ATOM 1091 N N . HIS A 1 137 ? -23.631 5.625 32.996 1.00 45.88 137 HIS A N 1
ATOM 1092 C CA . HIS A 1 137 ? -24.941 5.922 33.565 1.00 45.88 137 HIS A CA 1
ATOM 1093 C C . HIS A 1 137 ? -24.746 6.289 35.030 1.00 45.88 137 HIS A C 1
ATOM 1095 O O . HIS A 1 137 ? -23.894 5.630 35.673 1.00 45.88 137 HIS A O 1
#

pLDDT: mean 84.56, std 15.51, range [31.92, 96.38]

Sequence (137 aa):
MAPADDLAHRPEQTLLITELGNPRSYPWLRHAMFYLPEYPIYELRVGPLPPGFYAPRLATAMSRTPGAEIHVPAPVQRLVWFVDHWSPVSERPVGLEEVELPYGRCLYVLPLGPTPVTWAGYTFVRDGPPRRARAAH

Foldseek 3Di:
DPDPVVVVDQQLQEEEEEEDPQPQFDRCVVVCCVPVVSHFYKYFYADPDQGFIDGPVPDPDPDTDHDAEAEDEQSHFKYKYPTQDDRPPWDDWPQFDWADDPPRGTITMHGDDCDWTDTRSHTYHYDDDPDPDPPDD

Secondary structure (DSSP, 8-state):
---GGGGS--GGGEEEEEEES-TTS---HHHHHHH-TTS-EEEEE-TTSPS-EE-TTT-SSS-PBPSSEEEEPTT--EEEE--SS--TTSPPPTT-EEEEETTTEEEEEEE--SS-EEETTEEEEEPPSP-------